Protein AF-A0A137NVV5-F1 (afdb_monomer_lite)

Structure (mmCIF, N/CA/C/O backbone):
data_AF-A0A137NVV5-F1
#
_entry.id   AF-A0A137NVV5-F1
#
loop_
_atom_site.group_PDB
_atom_site.id
_atom_site.type_symbol
_atom_site.label_atom_id
_atom_site.label_alt_id
_atom_site.label_comp_id
_atom_site.label_asym_id
_atom_site.label_entity_id
_atom_site.label_seq_id
_atom_site.pdbx_PDB_ins_code
_atom_site.Cartn_x
_atom_site.Cartn_y
_atom_site.Cartn_z
_atom_site.occupancy
_atom_site.B_iso_or_equiv
_atom_site.auth_seq_id
_atom_site.auth_comp_id
_atom_site.auth_asym_id
_atom_site.auth_atom_id
_atom_site.pdbx_PDB_model_num
ATOM 1 N N . MET A 1 1 ? -28.583 14.689 -31.510 1.00 34.97 1 MET A N 1
ATOM 2 C CA . MET A 1 1 ? -27.720 13.525 -31.802 1.00 34.97 1 MET A CA 1
ATOM 3 C C . MET A 1 1 ? -26.287 14.022 -31.678 1.00 34.97 1 MET A C 1
ATOM 5 O O . MET A 1 1 ? -25.870 14.778 -32.540 1.00 34.97 1 MET A O 1
ATOM 9 N N . ASN A 1 2 ? -25.594 13.740 -30.571 1.00 31.62 2 ASN A N 1
ATOM 10 C CA . ASN A 1 2 ? -24.196 14.150 -30.398 1.00 31.62 2 ASN A CA 1
ATOM 11 C C . ASN A 1 2 ? -23.301 12.940 -30.657 1.00 31.62 2 ASN A C 1
ATOM 13 O O . ASN A 1 2 ? -23.453 11.905 -30.013 1.00 31.62 2 ASN A O 1
ATOM 17 N N . VAL A 1 3 ? -22.428 13.079 -31.651 1.00 40.25 3 VAL A N 1
ATOM 18 C CA . VAL A 1 3 ? -21.425 12.089 -32.042 1.00 40.25 3 VAL A CA 1
ATOM 19 C C . VAL A 1 3 ? -20.254 12.180 -31.069 1.00 40.25 3 VAL A C 1
ATOM 21 O O . VAL A 1 3 ? -19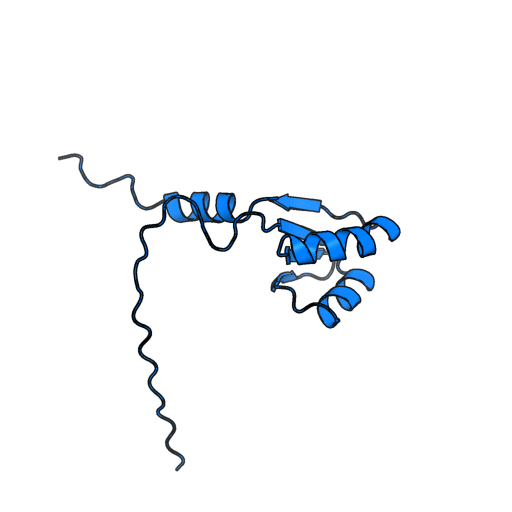.644 13.238 -30.940 1.00 40.25 3 VAL A O 1
ATOM 24 N N . TYR A 1 4 ? -19.921 11.062 -30.430 1.00 49.41 4 TYR A N 1
ATOM 25 C CA . TYR A 1 4 ? -18.644 10.861 -29.752 1.00 49.41 4 TYR A CA 1
ATOM 26 C C . TYR A 1 4 ? -17.906 9.733 -30.463 1.00 49.41 4 TYR A C 1
ATOM 28 O O . TYR A 1 4 ? -18.437 8.637 -30.616 1.00 49.41 4 TYR A O 1
ATOM 36 N N . GLY A 1 5 ? -16.687 10.019 -30.908 1.00 40.72 5 GLY A N 1
ATOM 37 C CA . GLY A 1 5 ? -15.812 9.044 -31.544 1.00 40.72 5 GLY A CA 1
ATOM 38 C C . GLY A 1 5 ? -14.371 9.527 -31.520 1.00 40.72 5 GLY A C 1
ATOM 39 O O . GLY A 1 5 ? -13.844 9.946 -32.543 1.00 40.72 5 GLY A O 1
ATOM 40 N N . LEU A 1 6 ? -13.751 9.507 -30.339 1.00 57.88 6 LEU A N 1
ATOM 41 C CA . LEU A 1 6 ? -12.298 9.594 -30.194 1.00 57.88 6 LEU A CA 1
ATOM 42 C C . LEU A 1 6 ? -11.771 8.161 -30.070 1.00 57.88 6 LEU A C 1
ATOM 44 O O . LEU A 1 6 ? -12.029 7.484 -29.079 1.00 57.88 6 LEU A O 1
ATOM 48 N N . PHE A 1 7 ? -11.080 7.699 -31.110 1.00 42.72 7 PHE A N 1
ATOM 49 C CA . PHE A 1 7 ? -10.384 6.416 -31.136 1.00 42.72 7 PHE A CA 1
ATOM 50 C C . PHE A 1 7 ? -8.940 6.647 -30.685 1.00 42.72 7 PHE A C 1
ATOM 52 O O . PHE A 1 7 ? -8.203 7.378 -31.344 1.00 42.72 7 PHE A O 1
ATOM 59 N N . PHE A 1 8 ? -8.532 6.030 -29.577 1.00 42.91 8 PHE A N 1
ATOM 60 C CA . PHE A 1 8 ? -7.133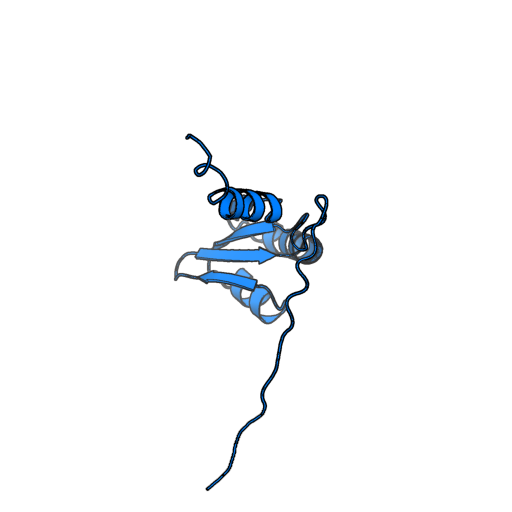 6.003 -29.155 1.00 42.91 8 PHE A CA 1
ATOM 61 C C . PHE A 1 8 ? -6.544 4.635 -29.501 1.00 42.91 8 PHE A C 1
ATOM 63 O O . PHE A 1 8 ? -6.954 3.614 -28.954 1.00 42.91 8 PHE A O 1
ATOM 70 N N . VAL A 1 9 ? -5.594 4.623 -30.437 1.00 49.22 9 VAL A N 1
ATOM 71 C CA . VAL A 1 9 ? -4.739 3.468 -30.725 1.00 49.22 9 VAL A CA 1
ATOM 72 C C . VAL A 1 9 ? -3.555 3.552 -29.770 1.00 49.22 9 VAL A C 1
ATOM 74 O O . VAL A 1 9 ? -2.722 4.446 -29.904 1.00 49.22 9 VAL A O 1
ATOM 77 N N . VAL A 1 10 ? -3.484 2.647 -28.795 1.00 50.12 10 VAL A N 1
ATOM 78 C CA . VAL A 1 10 ? -2.287 2.485 -27.962 1.00 50.12 10 VAL A CA 1
ATOM 79 C C . VAL A 1 10 ? -1.483 1.328 -28.543 1.00 50.12 10 VAL A C 1
ATOM 81 O O . VAL A 1 10 ? -1.818 0.161 -28.357 1.00 50.12 10 VAL A O 1
ATOM 84 N N . SER A 1 11 ? -0.443 1.661 -29.304 1.00 41.62 11 SER A N 1
ATOM 85 C CA . SER A 1 11 ? 0.583 0.710 -29.728 1.00 41.62 11 SER A CA 1
ATOM 86 C C . SER A 1 11 ? 1.341 0.223 -28.491 1.00 41.62 11 SER A C 1
ATOM 88 O O . SER A 1 11 ? 2.038 1.009 -27.851 1.00 41.62 11 SER A O 1
ATOM 90 N N . TYR A 1 12 ? 1.224 -1.058 -28.142 1.00 51.22 12 TYR A N 1
ATOM 91 C CA . TYR A 1 12 ? 2.064 -1.667 -27.112 1.00 51.22 12 TYR A CA 1
ATOM 92 C C . TYR A 1 12 ? 3.478 -1.853 -27.670 1.00 51.22 12 TYR A C 1
ATOM 94 O O . TYR A 1 12 ? 3.712 -2.693 -28.537 1.00 51.22 12 TYR A O 1
ATOM 102 N N . VAL A 1 13 ? 4.432 -1.062 -27.179 1.00 53.19 13 VAL A N 1
ATOM 103 C CA . VAL A 1 13 ? 5.852 -1.400 -27.305 1.00 53.19 13 VAL A CA 1
ATOM 104 C C . VAL A 1 13 ? 6.136 -2.458 -26.243 1.00 53.19 13 VAL A C 1
ATOM 106 O O . VAL A 1 13 ? 6.172 -2.151 -25.053 1.00 53.19 13 VAL A O 1
ATOM 109 N N . LEU A 1 14 ? 6.307 -3.708 -26.676 1.00 47.19 14 LEU A N 1
ATOM 110 C CA . LEU A 1 14 ? 6.836 -4.787 -25.847 1.00 47.19 14 LEU A CA 1
ATOM 111 C C . LEU A 1 14 ? 8.315 -4.482 -25.574 1.00 47.19 14 LEU A C 1
ATOM 113 O O . LEU A 1 14 ? 9.200 -4.834 -26.351 1.00 47.19 14 LEU A O 1
ATOM 117 N N . ALA A 1 15 ? 8.576 -3.742 -24.502 1.00 43.16 15 ALA A N 1
ATOM 118 C CA . ALA A 1 15 ? 9.925 -3.542 -24.011 1.00 43.16 15 ALA A CA 1
ATOM 119 C C . ALA A 1 15 ? 10.376 -4.825 -23.300 1.00 43.16 15 ALA A C 1
ATOM 121 O O . ALA A 1 15 ? 9.907 -5.138 -22.208 1.00 43.16 15 ALA A O 1
ATOM 122 N N . ALA A 1 16 ? 11.298 -5.562 -23.918 1.00 46.06 16 ALA A N 1
ATOM 123 C CA . ALA A 1 16 ? 12.115 -6.536 -23.209 1.00 46.06 16 ALA A CA 1
ATOM 124 C C . ALA A 1 16 ? 13.034 -5.768 -22.244 1.00 46.06 16 ALA A C 1
ATOM 126 O O . ALA A 1 16 ? 13.920 -5.031 -22.678 1.00 46.06 16 ALA A O 1
ATOM 127 N N . ALA A 1 17 ? 12.790 -5.899 -20.940 1.00 39.72 17 ALA A N 1
ATOM 128 C CA . ALA A 1 17 ? 13.535 -5.205 -19.898 1.00 39.72 17 ALA A CA 1
ATOM 129 C C . ALA A 1 17 ? 14.372 -6.199 -19.087 1.00 39.72 17 ALA A C 1
ATOM 131 O O . ALA A 1 17 ? 13.842 -7.080 -18.415 1.00 39.72 17 ALA A O 1
ATOM 132 N N . GLY A 1 18 ? 15.693 -6.016 -19.088 1.00 39.28 18 GLY A N 1
ATOM 133 C CA . GLY A 1 18 ? 16.499 -6.455 -17.956 1.00 39.28 18 GLY A CA 1
ATOM 134 C C . GLY A 1 18 ? 16.053 -5.683 -16.711 1.00 39.28 18 GLY A C 1
ATOM 135 O O . GLY A 1 18 ? 16.164 -4.466 -16.694 1.00 39.28 18 GLY A O 1
ATOM 136 N N . SER A 1 19 ? 15.499 -6.399 -15.727 1.00 45.69 19 SER A N 1
ATOM 137 C CA . SER A 1 19 ? 15.089 -6.004 -14.362 1.00 45.69 19 SER A CA 1
ATOM 138 C C . SER A 1 19 ? 15.259 -4.518 -13.953 1.00 45.69 19 SER A C 1
ATOM 140 O O . SER A 1 19 ? 16.051 -4.145 -13.080 1.00 45.69 19 SER A O 1
ATOM 142 N N . THR A 1 20 ? 14.449 -3.655 -14.566 1.00 49.56 20 THR A N 1
ATOM 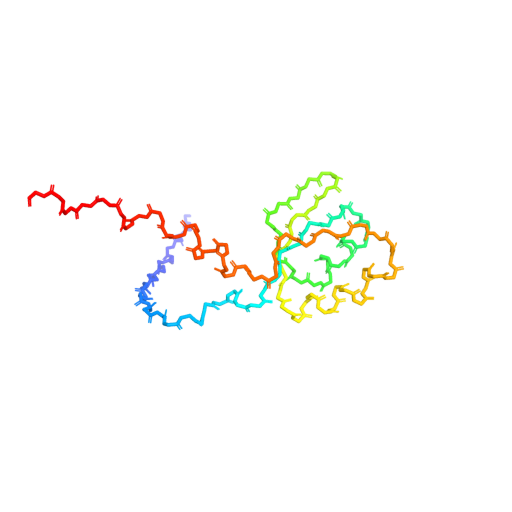143 C CA . THR A 1 20 ? 14.144 -2.278 -14.141 1.00 49.56 20 THR A CA 1
ATOM 144 C C . THR A 1 20 ? 12.647 -2.046 -14.330 1.00 49.56 20 THR A C 1
ATOM 146 O O . THR A 1 20 ? 12.230 -1.218 -15.139 1.00 49.56 20 THR A O 1
ATOM 149 N N . GLY A 1 21 ? 11.822 -2.866 -13.681 1.00 57.69 21 GLY A N 1
ATOM 150 C CA . GLY A 1 21 ? 10.378 -2.696 -13.772 1.00 57.69 21 GLY A CA 1
ATOM 151 C C . GLY A 1 21 ? 9.922 -1.435 -13.024 1.00 57.69 21 GLY A C 1
ATOM 152 O O . GLY A 1 21 ? 10.617 -0.980 -12.110 1.00 57.69 21 GLY A O 1
ATOM 153 N N . PRO A 1 22 ? 8.788 -0.835 -13.422 1.00 65.06 22 PRO A N 1
ATOM 154 C CA . PRO A 1 22 ? 8.318 0.442 -12.881 1.00 65.06 22 PRO A CA 1
ATOM 155 C C . PRO A 1 22 ? 7.936 0.380 -11.394 1.00 65.06 22 PRO A C 1
ATOM 157 O O . PRO A 1 22 ? 7.726 1.429 -10.801 1.00 65.06 22 PRO A O 1
ATOM 160 N N . TYR A 1 23 ? 7.883 -0.821 -10.808 1.00 66.75 23 TYR A N 1
ATOM 161 C CA . TYR A 1 23 ? 7.486 -1.078 -9.420 1.00 66.75 23 TYR A CA 1
ATOM 162 C C . TYR A 1 23 ? 8.657 -1.504 -8.522 1.00 66.75 23 TYR A C 1
ATOM 164 O O . TYR A 1 23 ? 8.467 -2.071 -7.443 1.00 66.75 23 TYR A O 1
ATOM 172 N N . LYS A 1 24 ? 9.892 -1.301 -8.991 1.00 67.31 24 LYS A N 1
ATOM 173 C CA . LYS A 1 24 ? 11.101 -1.600 -8.222 1.00 67.31 24 LYS A CA 1
ATOM 174 C C . LYS A 1 24 ? 11.182 -0.652 -7.023 1.00 67.31 24 LYS A C 1
ATOM 176 O O . LYS A 1 24 ? 11.089 0.556 -7.197 1.00 67.31 24 LYS A O 1
ATOM 181 N N . ASP A 1 25 ? 11.366 -1.217 -5.830 1.00 77.69 25 ASP A N 1
ATOM 182 C CA . ASP A 1 25 ? 11.382 -0.510 -4.534 1.00 77.69 25 ASP A CA 1
ATOM 183 C C . ASP A 1 25 ? 10.020 0.032 -4.056 1.00 77.69 25 ASP A C 1
ATOM 185 O O . ASP A 1 25 ? 9.946 0.684 -3.005 1.00 77.69 25 ASP A O 1
ATOM 189 N N . ASP A 1 26 ? 8.942 -0.260 -4.786 1.00 84.56 26 ASP A N 1
ATOM 190 C CA . ASP A 1 26 ? 7.590 0.027 -4.329 1.00 84.56 26 ASP A CA 1
ATOM 191 C C . ASP A 1 26 ? 7.164 -0.960 -3.246 1.00 84.56 26 ASP A C 1
ATOM 193 O O . ASP A 1 26 ? 7.524 -2.142 -3.251 1.00 84.56 26 ASP A O 1
ATOM 197 N N . VAL A 1 27 ? 6.360 -0.455 -2.318 1.00 85.19 27 VAL A N 1
ATOM 198 C CA . VAL A 1 27 ? 5.962 -1.154 -1.104 1.00 85.19 27 VAL A CA 1
ATOM 199 C C . VAL A 1 27 ? 4.459 -1.388 -1.131 1.00 85.19 27 VAL A C 1
ATOM 201 O O . VAL A 1 27 ? 3.676 -0.480 -1.414 1.00 85.19 27 VAL A O 1
ATOM 204 N N . LEU A 1 28 ? 4.060 -2.610 -0.797 1.00 88.19 28 LEU A N 1
ATOM 205 C CA . LEU A 1 28 ? 2.671 -2.976 -0.569 1.00 88.19 28 LEU A CA 1
ATOM 206 C C . LEU A 1 28 ? 2.432 -3.098 0.932 1.00 88.19 28 LEU A C 1
ATOM 208 O O . LEU A 1 28 ? 3.124 -3.857 1.621 1.00 88.19 28 LEU A O 1
ATOM 212 N N . LEU A 1 29 ? 1.451 -2.358 1.432 1.00 88.50 29 LEU A N 1
ATOM 213 C CA . LEU A 1 29 ? 1.104 -2.316 2.846 1.00 88.50 29 LEU A CA 1
ATOM 214 C C . LEU A 1 29 ? -0.349 -2.700 3.056 1.00 88.50 29 LEU A C 1
ATOM 216 O O . LEU A 1 29 ? -1.219 -2.288 2.300 1.00 88.50 29 LEU A O 1
ATOM 220 N N . GLU A 1 30 ? -0.600 -3.408 4.143 1.00 90.00 30 GLU A N 1
ATOM 221 C CA . GLU A 1 30 ? -1.915 -3.573 4.739 1.00 90.00 30 GLU A CA 1
ATOM 222 C C . GLU A 1 30 ? -1.997 -2.621 5.938 1.00 90.00 30 GLU A C 1
ATOM 224 O O . GLU A 1 30 ? -1.209 -2.708 6.887 1.00 90.00 30 GLU A O 1
ATOM 229 N N . VAL A 1 31 ? -2.909 -1.655 5.858 1.00 89.19 31 VAL A N 1
ATOM 230 C CA . VAL A 1 31 ? -3.102 -0.609 6.864 1.00 89.19 31 VAL A CA 1
ATOM 231 C C . VAL A 1 31 ? -4.511 -0.704 7.442 1.00 89.19 31 VAL A C 1
ATOM 233 O O . VAL A 1 31 ? -5.453 -0.966 6.699 1.00 89.19 31 VAL A O 1
ATOM 236 N N . PRO A 1 32 ? -4.714 -0.459 8.746 1.00 88.56 32 PRO A N 1
ATOM 237 C CA . PRO A 1 32 ? -6.055 -0.412 9.311 1.00 88.56 32 PRO A CA 1
ATOM 238 C C . PRO A 1 32 ? -6.832 0.766 8.711 1.00 88.56 32 PRO A C 1
ATOM 240 O O . PRO A 1 32 ? -6.286 1.869 8.585 1.00 88.56 32 PRO A O 1
ATOM 243 N N . ASN A 1 33 ? -8.115 0.565 8.391 1.00 87.19 33 ASN A N 1
ATOM 244 C CA . ASN A 1 33 ? -8.990 1.585 7.805 1.00 87.19 33 ASN A CA 1
ATOM 245 C C . ASN A 1 33 ? -9.435 2.630 8.851 1.00 87.19 33 ASN A C 1
ATOM 247 O O . ASN A 1 33 ? -10.612 2.820 9.168 1.00 87.19 33 ASN A O 1
ATOM 251 N N . ASN A 1 34 ? -8.453 3.324 9.421 1.00 85.56 34 ASN A N 1
ATOM 252 C CA . ASN A 1 34 ? -8.623 4.325 10.459 1.00 85.56 34 ASN A CA 1
ATOM 253 C C . ASN A 1 34 ? -8.602 5.755 9.883 1.00 85.56 34 ASN A C 1
ATOM 255 O O . ASN A 1 34 ? -8.365 5.995 8.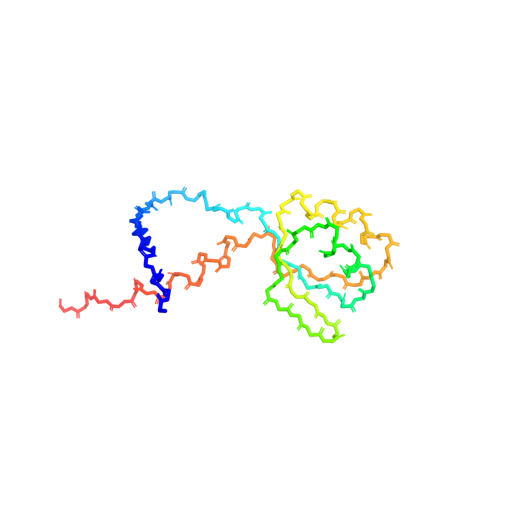696 1.00 85.56 34 ASN A O 1
ATOM 259 N N . GLN A 1 35 ? -8.847 6.749 10.739 1.00 83.81 35 GLN A N 1
ATOM 260 C CA . GLN A 1 35 ? -8.870 8.155 10.320 1.00 83.81 35 GLN A CA 1
ATOM 261 C C . GLN A 1 35 ? -7.513 8.640 9.773 1.00 83.81 35 GLN A C 1
ATOM 263 O O . GLN A 1 35 ? -7.475 9.555 8.953 1.00 83.81 35 GLN A O 1
ATOM 268 N N . ILE A 1 36 ? -6.402 8.042 10.208 1.00 82.38 36 ILE A N 1
ATOM 269 C CA . ILE A 1 36 ? -5.045 8.425 9.797 1.00 82.38 36 ILE A CA 1
ATOM 270 C C . ILE A 1 36 ? -4.807 7.993 8.354 1.00 82.38 36 ILE A C 1
ATOM 272 O O . ILE A 1 36 ? -4.376 8.813 7.545 1.00 82.38 36 ILE A O 1
ATOM 276 N N . TYR A 1 37 ? -5.189 6.760 8.017 1.00 85.00 37 TYR A N 1
ATOM 277 C CA . TYR A 1 37 ? -5.186 6.258 6.648 1.00 85.00 37 TYR A CA 1
ATOM 278 C C . TYR A 1 37 ? -6.061 7.132 5.743 1.00 85.00 37 TYR A C 1
ATOM 280 O O . TYR A 1 37 ? -5.579 7.639 4.734 1.00 85.00 37 TYR A O 1
ATOM 288 N N . LYS A 1 38 ? -7.308 7.418 6.144 1.00 85.62 38 LYS A N 1
ATOM 289 C CA . LYS A 1 38 ? -8.222 8.277 5.364 1.00 85.62 38 LYS A CA 1
ATOM 290 C C . LYS A 1 38 ? -7.655 9.680 5.137 1.00 85.62 38 LYS A C 1
ATOM 292 O O . LYS A 1 38 ? -7.783 10.240 4.050 1.00 85.62 38 LYS A O 1
ATOM 297 N N . ASN A 1 39 ? -7.001 10.251 6.147 1.00 85.88 39 ASN A N 1
ATOM 298 C CA . ASN A 1 39 ? -6.341 11.550 6.029 1.00 85.88 39 ASN A CA 1
ATOM 299 C C . ASN A 1 39 ? -5.127 11.501 5.093 1.00 85.88 39 ASN A C 1
ATOM 301 O O . ASN A 1 39 ? -4.896 12.468 4.370 1.00 85.88 39 ASN A O 1
ATOM 305 N N . PHE A 1 40 ? -4.357 10.412 5.116 1.00 83.75 40 PHE A N 1
ATOM 306 C CA . PHE A 1 40 ? -3.223 10.206 4.219 1.00 83.75 40 PHE A CA 1
ATOM 307 C C . PHE A 1 40 ? -3.697 10.021 2.774 1.00 83.75 40 PHE A C 1
ATOM 309 O O . PHE A 1 40 ? -3.265 10.775 1.913 1.00 83.75 40 PHE A O 1
ATOM 316 N N . LYS A 1 41 ? -4.683 9.146 2.537 1.00 84.50 41 LYS A N 1
ATOM 317 C CA . LYS A 1 41 ? -5.331 8.912 1.233 1.00 84.50 41 LYS A CA 1
ATOM 318 C C . LYS A 1 41 ? -5.891 10.183 0.591 1.00 84.50 41 LYS A C 1
ATOM 320 O O . LYS A 1 41 ? -5.843 10.346 -0.619 1.00 84.50 41 LYS A O 1
ATOM 325 N N . ASN A 1 42 ? -6.445 11.092 1.392 1.00 83.56 42 ASN A N 1
ATOM 326 C CA . ASN A 1 42 ? -6.979 12.355 0.876 1.00 83.56 42 ASN A CA 1
ATOM 327 C C . ASN A 1 42 ? -5.890 13.387 0.540 1.00 83.56 42 ASN A C 1
ATOM 329 O O . ASN A 1 42 ? -6.153 14.317 -0.219 1.00 83.56 42 ASN A O 1
ATOM 333 N N . LYS A 1 43 ? -4.704 13.280 1.151 1.00 82.38 43 LYS A N 1
ATOM 334 C CA . LYS A 1 43 ? -3.585 14.213 0.942 1.00 82.38 43 LYS A CA 1
ATOM 335 C C . LYS A 1 43 ? -2.648 13.744 -0.159 1.00 82.38 43 LYS A C 1
ATOM 337 O O . LYS A 1 43 ? -2.229 14.541 -0.989 1.00 82.38 43 LYS A O 1
ATOM 342 N N . GLU A 1 44 ? -2.338 12.460 -0.136 1.00 76.00 44 GLU A N 1
ATOM 343 C CA . GLU A 1 44 ? -1.449 11.788 -1.062 1.00 76.00 44 GLU A CA 1
ATOM 344 C C . GLU A 1 44 ? -2.317 10.993 -2.033 1.00 76.00 44 GLU A C 1
ATOM 346 O O . GLU A 1 44 ? -3.147 10.192 -1.608 1.00 76.00 44 GLU A O 1
ATOM 351 N N . ALA A 1 45 ? -2.137 11.201 -3.337 1.00 75.81 45 ALA A N 1
ATOM 352 C CA . ALA A 1 45 ? -2.783 10.385 -4.361 1.00 75.81 45 ALA A CA 1
ATOM 353 C C . ALA A 1 45 ? -2.153 8.979 -4.373 1.00 75.81 45 ALA A C 1
ATOM 355 O O . ALA A 1 45 ? -1.294 8.677 -5.201 1.00 75.81 45 ALA A O 1
ATOM 356 N N . ILE A 1 46 ? -2.516 8.163 -3.385 1.00 83.75 46 ILE A N 1
ATOM 357 C CA . ILE A 1 46 ? -2.055 6.782 -3.232 1.00 83.75 46 ILE A CA 1
ATOM 358 C C . ILE A 1 46 ? -2.910 5.834 -4.059 1.00 83.75 46 ILE A C 1
ATOM 360 O O . ILE A 1 46 ? -4.101 6.081 -4.267 1.00 83.75 46 ILE A O 1
ATOM 364 N N . ASP A 1 47 ? -2.301 4.733 -4.480 1.00 84.00 47 ASP A N 1
ATOM 365 C CA . ASP A 1 47 ? -3.010 3.666 -5.162 1.00 84.00 47 ASP A CA 1
ATOM 366 C C . ASP A 1 47 ? -3.547 2.663 -4.131 1.00 84.00 47 ASP A C 1
ATOM 368 O O . ASP A 1 47 ? -2.811 2.155 -3.280 1.00 84.00 47 ASP A O 1
ATOM 372 N N . VAL A 1 48 ? -4.857 2.426 -4.161 1.00 88.62 48 VAL A N 1
ATOM 373 C CA . VAL A 1 48 ? -5.554 1.550 -3.211 1.00 88.62 48 VAL A CA 1
ATOM 374 C C . VAL A 1 48 ? -6.029 0.331 -3.976 1.00 88.62 48 VAL A C 1
ATOM 376 O O . VAL A 1 48 ? -6.874 0.446 -4.861 1.00 88.62 48 VAL A O 1
ATOM 379 N N . TRP A 1 49 ? -5.474 -0.827 -3.637 1.00 86.75 49 TRP A N 1
ATOM 380 C CA . TRP A 1 49 ? -5.741 -2.077 -4.343 1.00 86.75 49 TRP A CA 1
ATOM 381 C C . TRP A 1 49 ? -6.948 -2.802 -3.759 1.00 86.75 49 TRP A C 1
ATOM 383 O O . TRP A 1 49 ? -7.782 -3.310 -4.503 1.00 86.75 49 TRP A O 1
ATOM 393 N N . GLU A 1 50 ? -7.064 -2.807 -2.432 1.00 87.75 50 GLU A N 1
ATOM 394 C CA . GLU A 1 50 ? -8.198 -3.388 -1.716 1.00 87.75 50 GLU A CA 1
ATOM 395 C C . GLU A 1 50 ? -8.548 -2.506 -0.514 1.00 87.75 50 GLU A C 1
ATOM 397 O O . GLU A 1 50 ? -7.665 -1.942 0.128 1.00 87.75 50 GLU A O 1
ATOM 402 N N . GLU A 1 51 ? -9.833 -2.335 -0.218 1.00 89.88 51 GLU A N 1
ATOM 403 C CA . GLU A 1 51 ? -10.294 -1.569 0.941 1.00 89.88 51 GLU A CA 1
ATOM 404 C C . GLU A 1 51 ? -11.578 -2.192 1.482 1.00 89.88 51 GLU A C 1
ATOM 406 O O . GLU A 1 51 ? -12.583 -2.298 0.777 1.00 89.88 51 GLU A O 1
ATOM 411 N N . ASP A 1 52 ? -11.536 -2.574 2.752 1.00 89.00 52 ASP A N 1
ATOM 412 C CA . ASP A 1 52 ? -12.656 -3.086 3.524 1.00 89.00 52 ASP A CA 1
ATOM 413 C C . ASP A 1 52 ? -12.890 -2.204 4.772 1.00 89.00 52 ASP A C 1
ATOM 415 O O . ASP A 1 52 ? -12.288 -1.140 4.931 1.00 89.00 52 ASP A O 1
ATOM 419 N N . ASN A 1 53 ? -13.830 -2.571 5.649 1.00 88.50 53 ASN A N 1
ATOM 420 C CA . ASN A 1 53 ? -14.161 -1.748 6.823 1.00 88.50 53 ASN A CA 1
ATOM 421 C C . ASN A 1 53 ? -13.088 -1.779 7.928 1.00 88.50 53 ASN A C 1
ATOM 423 O O . ASN A 1 53 ? -13.063 -0.878 8.768 1.00 88.50 53 ASN A O 1
ATOM 427 N N . GLU A 1 54 ? -12.239 -2.800 7.947 1.00 87.81 54 GLU A N 1
ATOM 428 C CA . GLU A 1 54 ? -11.204 -3.060 8.946 1.00 87.81 54 GLU A CA 1
ATOM 429 C C . GLU A 1 54 ? -9.817 -2.651 8.432 1.00 87.81 54 GLU A C 1
ATOM 431 O O . GLU A 1 54 ? -9.061 -2.003 9.162 1.00 87.81 54 GLU A O 1
ATOM 436 N N . SER A 1 55 ? -9.508 -2.944 7.168 1.00 90.19 55 SER A N 1
ATOM 437 C CA . SER A 1 55 ? -8.197 -2.734 6.550 1.00 90.19 55 SER A CA 1
ATOM 438 C C . SER A 1 55 ? -8.256 -2.217 5.111 1.00 90.19 55 SER A C 1
ATOM 440 O O . SER A 1 55 ? -9.296 -2.188 4.459 1.00 90.19 55 SER A O 1
ATOM 442 N N . ALA A 1 56 ? -7.113 -1.750 4.620 1.00 89.62 56 ALA A N 1
ATOM 443 C CA . ALA A 1 56 ? -6.887 -1.420 3.225 1.00 89.62 56 ALA A CA 1
ATOM 444 C C . ALA A 1 56 ? -5.500 -1.902 2.796 1.00 89.62 56 ALA A C 1
ATOM 446 O O . ALA A 1 56 ? -4.514 -1.702 3.508 1.00 89.62 56 ALA A O 1
ATOM 447 N N . ILE A 1 57 ? -5.428 -2.509 1.616 1.00 89.94 57 ILE A N 1
ATOM 448 C CA . ILE A 1 57 ? -4.184 -2.840 0.934 1.00 89.94 57 ILE A CA 1
ATOM 449 C C . ILE A 1 57 ? -3.853 -1.692 -0.012 1.00 89.94 57 ILE A C 1
ATOM 451 O O . ILE A 1 57 ? -4.607 -1.386 -0.940 1.00 89.94 57 ILE A O 1
ATOM 455 N N . ILE A 1 58 ? -2.708 -1.064 0.224 1.00 89.50 58 ILE A N 1
ATOM 456 C CA . ILE A 1 58 ? -2.253 0.105 -0.519 1.00 89.50 58 ILE A CA 1
ATOM 457 C C . ILE A 1 58 ? -0.886 -0.130 -1.134 1.00 89.50 58 ILE A C 1
ATOM 459 O O . ILE A 1 58 ? -0.001 -0.744 -0.530 1.00 89.50 58 ILE A O 1
ATOM 463 N N . HIS A 1 59 ? -0.717 0.415 -2.329 1.00 89.19 59 HIS A N 1
ATOM 464 C CA . HIS A 1 59 ? 0.550 0.487 -3.029 1.00 89.19 59 HIS A CA 1
ATOM 465 C C . HIS A 1 59 ? 1.137 1.883 -2.854 1.00 89.19 59 HIS A C 1
ATOM 467 O O . HIS A 1 59 ? 0.490 2.900 -3.116 1.00 89.19 59 HIS A O 1
ATOM 473 N N . LEU A 1 60 ? 2.369 1.922 -2.356 1.00 86.88 60 LEU A N 1
ATOM 474 C CA . LEU A 1 60 ? 3.117 3.147 -2.140 1.00 86.88 60 LEU A CA 1
ATOM 475 C C . LEU A 1 60 ? 4.451 3.066 -2.863 1.00 86.88 60 LEU A C 1
ATOM 477 O O . LEU A 1 60 ? 5.209 2.108 -2.707 1.00 86.88 60 LEU A O 1
ATOM 481 N N . THR A 1 61 ? 4.796 4.143 -3.558 1.00 87.19 61 THR A N 1
ATOM 482 C CA . THR A 1 61 ? 6.178 4.345 -3.994 1.00 87.19 61 THR A CA 1
ATOM 483 C C . THR A 1 61 ? 7.107 4.478 -2.792 1.00 87.19 61 THR A C 1
ATOM 485 O O . THR A 1 61 ? 6.688 4.883 -1.703 1.00 87.19 61 THR A O 1
ATOM 488 N N . ARG A 1 62 ? 8.409 4.236 -2.978 1.00 83.38 62 ARG A N 1
ATOM 489 C CA . ARG A 1 62 ? 9.396 4.401 -1.894 1.00 83.38 62 ARG A CA 1
ATOM 490 C C . ARG A 1 62 ? 9.356 5.790 -1.238 1.00 83.38 62 ARG A C 1
ATOM 492 O O . ARG A 1 62 ? 9.534 5.912 -0.026 1.00 83.38 62 ARG A O 1
ATOM 499 N N . ALA A 1 63 ? 9.105 6.841 -2.022 1.00 82.56 63 ALA A N 1
ATOM 500 C CA . ALA A 1 63 ? 8.975 8.209 -1.521 1.00 82.56 63 ALA A CA 1
ATOM 501 C C . ALA A 1 63 ? 7.721 8.387 -0.648 1.00 82.56 63 ALA A C 1
ATOM 503 O O . ALA A 1 63 ? 7.811 8.945 0.448 1.00 82.56 63 ALA A O 1
ATOM 504 N N . GLN A 1 64 ? 6.578 7.862 -1.100 1.00 85.94 64 GLN A N 1
ATOM 505 C CA . GLN A 1 64 ? 5.329 7.881 -0.337 1.00 85.94 64 GLN A CA 1
ATOM 506 C C . GLN A 1 64 ? 5.428 7.026 0.926 1.00 85.94 64 GLN A C 1
ATOM 508 O O . GLN A 1 64 ? 4.960 7.456 1.974 1.00 85.94 64 GLN A O 1
ATOM 513 N N . TYR A 1 65 ? 6.091 5.868 0.862 1.00 85.06 65 TYR A N 1
ATOM 514 C CA . TYR A 1 65 ? 6.348 5.020 2.023 1.00 85.06 65 TYR A CA 1
ATOM 515 C C . TYR A 1 65 ? 7.135 5.766 3.105 1.00 85.06 65 TYR A C 1
ATOM 517 O O . TYR A 1 65 ? 6.754 5.733 4.267 1.00 85.06 65 TYR A O 1
ATOM 525 N N . ASN A 1 66 ? 8.181 6.510 2.740 1.00 84.19 66 ASN A N 1
ATOM 526 C CA . ASN A 1 66 ? 8.939 7.302 3.713 1.00 84.19 66 ASN A CA 1
ATOM 527 C C . ASN A 1 66 ? 8.083 8.411 4.358 1.00 84.19 66 ASN A C 1
ATOM 529 O O . ASN A 1 66 ? 8.201 8.666 5.555 1.00 84.19 66 ASN A O 1
ATOM 533 N N . ALA A 1 67 ? 7.207 9.068 3.590 1.00 81.75 67 ALA A N 1
ATOM 534 C CA . ALA A 1 67 ? 6.275 10.064 4.130 1.00 81.75 67 ALA A CA 1
ATOM 535 C C . ALA A 1 67 ? 5.187 9.425 5.017 1.00 81.75 67 ALA A C 1
ATOM 537 O O . ALA A 1 67 ? 4.788 9.993 6.044 1.00 81.75 67 ALA A O 1
ATOM 538 N N . PHE A 1 68 ? 4.738 8.228 4.633 1.00 81.38 68 PHE A N 1
ATOM 539 C CA . PHE A 1 68 ? 3.787 7.409 5.368 1.00 81.38 68 PHE A CA 1
ATOM 540 C C . PHE A 1 68 ? 4.377 6.952 6.700 1.00 81.38 68 PHE A C 1
ATOM 542 O O . PHE A 1 68 ? 3.787 7.233 7.735 1.00 81.38 68 PHE A O 1
ATOM 549 N N . ASP A 1 69 ? 5.565 6.346 6.700 1.00 77.81 69 ASP A N 1
ATOM 550 C CA . ASP A 1 69 ? 6.253 5.822 7.884 1.00 77.81 69 ASP A CA 1
ATOM 551 C C . ASP A 1 69 ? 6.464 6.911 8.946 1.00 77.81 69 ASP A C 1
ATOM 553 O O . ASP A 1 69 ? 6.133 6.722 10.116 1.00 77.81 69 ASP A O 1
ATOM 557 N N . VAL A 1 70 ? 6.869 8.121 8.543 1.00 72.81 70 VAL A N 1
ATOM 558 C CA . VAL A 1 70 ? 7.000 9.271 9.459 1.00 72.81 70 VAL A CA 1
ATOM 559 C C . VAL A 1 70 ? 5.658 9.672 10.093 1.00 72.81 70 VAL A C 1
ATOM 561 O O . VAL A 1 70 ? 5.618 10.093 11.254 1.00 72.81 70 VAL A O 1
ATOM 564 N N . SER A 1 71 ? 4.557 9.542 9.350 1.00 69.44 71 SER A N 1
ATOM 565 C CA . SER A 1 71 ? 3.209 9.915 9.798 1.00 69.44 71 SER A CA 1
ATOM 566 C C . SER A 1 71 ? 2.530 8.812 10.624 1.00 69.44 71 SER A C 1
ATOM 568 O O . SER A 1 71 ? 1.819 9.113 11.584 1.00 69.44 71 SER A O 1
ATOM 570 N N . PHE A 1 72 ? 2.762 7.544 10.279 1.00 71.88 72 PHE A N 1
ATOM 571 C CA . PHE A 1 72 ? 2.099 6.375 10.859 1.00 71.88 72 PHE A CA 1
ATOM 572 C C . PHE A 1 72 ? 2.854 5.766 12.044 1.00 71.88 72 PHE A C 1
ATOM 574 O O . PHE A 1 72 ? 2.199 5.348 12.999 1.00 71.88 72 PHE A O 1
ATOM 581 N N . SER A 1 73 ? 4.192 5.802 12.071 1.00 67.00 73 SER A N 1
ATOM 582 C CA . SER A 1 73 ? 5.003 5.326 13.214 1.00 67.00 73 SER A CA 1
ATOM 583 C C . SER A 1 73 ? 4.648 6.024 14.533 1.00 67.00 73 SER A C 1
ATOM 585 O O . SER A 1 73 ? 4.734 5.439 15.609 1.00 67.00 73 SER A O 1
ATOM 587 N N . ARG A 1 74 ? 4.168 7.271 14.460 1.00 63.06 74 ARG A N 1
ATOM 588 C CA . ARG A 1 74 ? 3.721 8.060 15.620 1.00 63.06 74 ARG A CA 1
ATOM 589 C C . ARG A 1 74 ? 2.325 7.701 16.119 1.00 63.06 74 ARG A C 1
ATOM 591 O O . ARG A 1 74 ? 1.938 8.148 17.194 1.00 63.06 74 ARG A O 1
ATOM 598 N N . SER A 1 75 ? 1.562 6.941 15.338 1.00 64.69 75 SER A N 1
ATOM 599 C CA . SER A 1 75 ? 0.174 6.606 15.653 1.00 64.69 75 SER A CA 1
ATOM 600 C C . SER A 1 75 ? 0.005 5.327 16.467 1.00 64.69 75 SER A C 1
ATOM 602 O O . SER A 1 75 ? -1.071 5.112 17.016 1.00 64.69 75 SER A O 1
ATOM 604 N N . GLY A 1 76 ? 1.035 4.474 16.521 1.00 64.31 76 GLY A N 1
ATOM 605 C CA . GLY A 1 76 ? 0.929 3.141 17.119 1.00 64.31 76 GLY A CA 1
ATOM 606 C C . GLY A 1 76 ? -0.026 2.199 16.375 1.00 64.31 76 GLY A C 1
ATOM 607 O O . GLY A 1 76 ? -0.450 1.204 16.952 1.00 64.31 76 GLY A O 1
ATOM 608 N N . SER A 1 77 ? -0.399 2.516 15.130 1.00 72.12 77 SER A N 1
ATOM 609 C CA . 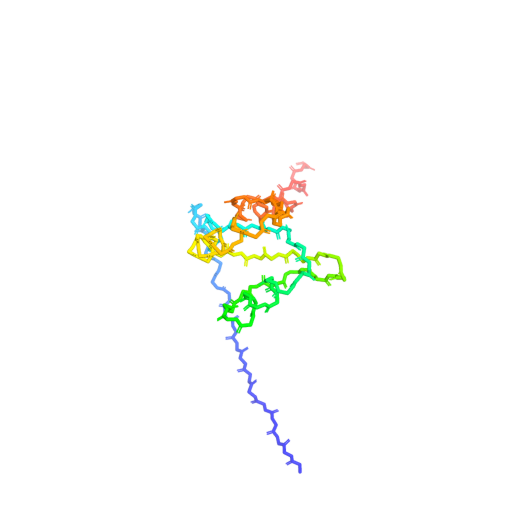SER A 1 77 ? -1.229 1.636 14.300 1.00 72.12 77 SER A CA 1
ATOM 610 C C . SER A 1 77 ? -0.406 0.438 13.825 1.00 72.12 77 SER A C 1
ATOM 612 O O . SER A 1 77 ? 0.693 0.631 13.306 1.00 72.12 77 SER A O 1
ATOM 614 N N . ASP A 1 78 ? -0.954 -0.772 13.956 1.00 77.56 78 ASP A N 1
ATOM 615 C CA . ASP A 1 78 ? -0.358 -1.993 13.404 1.00 77.56 78 ASP A CA 1
ATOM 616 C C . ASP A 1 78 ? -0.439 -1.949 11.875 1.00 77.56 78 ASP A C 1
ATOM 618 O O . ASP A 1 78 ? -1.489 -2.195 11.284 1.00 77.56 78 ASP A O 1
ATOM 622 N N . VAL A 1 79 ? 0.663 -1.566 11.233 1.00 83.38 79 VAL A N 1
ATOM 623 C CA . VAL A 1 79 ? 0.817 -1.612 9.777 1.00 83.38 79 VAL A CA 1
ATOM 624 C C . VAL A 1 79 ? 1.598 -2.862 9.427 1.00 83.38 79 VAL A C 1
ATOM 626 O O . VAL A 1 79 ? 2.682 -3.100 9.962 1.00 83.38 79 VAL A O 1
ATOM 629 N N . LYS A 1 80 ? 1.077 -3.641 8.483 1.00 84.75 80 LYS A N 1
ATOM 630 C CA . LYS A 1 80 ? 1.715 -4.868 8.028 1.00 84.75 80 LYS A CA 1
ATOM 631 C C . LYS A 1 80 ? 2.277 -4.671 6.628 1.00 84.75 80 LYS A C 1
ATOM 633 O O . LYS A 1 80 ? 1.558 -4.364 5.683 1.00 84.75 80 LYS A O 1
ATOM 638 N N . VAL A 1 81 ? 3.587 -4.854 6.491 1.00 86.19 81 VAL A N 1
ATOM 639 C CA . VAL A 1 81 ? 4.257 -4.813 5.189 1.00 86.19 81 VAL A CA 1
ATOM 640 C C . VAL A 1 81 ? 4.016 -6.142 4.480 1.00 86.19 81 VAL A C 1
ATOM 642 O O . VAL A 1 81 ? 4.481 -7.181 4.947 1.00 86.19 81 VAL A O 1
ATOM 645 N N . LEU A 1 82 ? 3.281 -6.114 3.368 1.00 83.62 82 LEU A N 1
ATOM 646 C CA . LEU A 1 82 ? 3.016 -7.299 2.549 1.00 83.62 82 LEU A CA 1
ATOM 647 C C . LEU A 1 82 ? 4.173 -7.581 1.586 1.00 83.62 82 LEU A C 1
ATOM 649 O O . LEU A 1 82 ? 4.536 -8.736 1.383 1.00 83.62 82 LEU A O 1
ATOM 653 N N . SER A 1 83 ? 4.772 -6.533 1.015 1.00 82.62 83 SER A N 1
ATOM 654 C CA . SER A 1 83 ? 5.986 -6.639 0.203 1.00 82.62 83 SER A CA 1
ATOM 655 C C . SER A 1 83 ? 6.762 -5.327 0.194 1.00 82.62 83 SER A C 1
ATOM 657 O O . SER A 1 83 ? 6.168 -4.256 0.162 1.00 82.62 83 SER A O 1
ATOM 659 N N . ASN A 1 84 ? 8.093 -5.417 0.195 1.00 79.50 84 ASN A N 1
ATOM 660 C CA . ASN A 1 84 ? 8.998 -4.273 0.017 1.00 79.50 84 ASN A CA 1
ATOM 661 C C . ASN A 1 84 ? 9.445 -4.090 -1.440 1.00 79.50 84 ASN A C 1
ATOM 663 O O . ASN A 1 84 ? 10.265 -3.218 -1.725 1.00 79.50 84 ASN A O 1
ATOM 667 N N . ASN A 1 85 ? 8.971 -4.962 -2.328 1.00 76.06 85 ASN A N 1
ATOM 668 C CA . ASN A 1 85 ? 9.319 -4.959 -3.732 1.00 76.06 85 ASN A CA 1
ATOM 669 C C . ASN A 1 85 ? 8.148 -5.542 -4.523 1.00 76.06 85 ASN A C 1
ATOM 671 O O . ASN A 1 85 ? 8.043 -6.750 -4.751 1.00 76.06 85 ASN A O 1
ATOM 675 N N . VAL A 1 86 ? 7.218 -4.674 -4.911 1.00 72.25 86 VAL A N 1
ATOM 676 C CA . VAL A 1 86 ? 6.045 -5.077 -5.700 1.00 72.25 86 VAL A CA 1
ATOM 677 C C . VAL A 1 86 ? 6.451 -5.705 -7.037 1.00 72.25 86 VAL A C 1
ATOM 679 O O . VAL A 1 86 ? 5.744 -6.584 -7.536 1.00 72.25 86 VAL A O 1
ATOM 682 N N . GLN A 1 87 ? 7.634 -5.366 -7.560 1.00 70.38 87 GLN A N 1
ATOM 683 C CA . GLN A 1 87 ? 8.192 -6.025 -8.737 1.00 70.38 87 GLN A CA 1
ATOM 684 C C . GLN A 1 87 ? 8.364 -7.543 -8.551 1.00 70.38 87 GLN A C 1
ATOM 686 O O . GLN A 1 87 ? 8.088 -8.279 -9.489 1.00 70.38 87 GLN A O 1
ATOM 691 N N . GLU A 1 88 ? 8.723 -8.041 -7.360 1.00 68.75 88 GLU A N 1
ATOM 692 C CA . GLU A 1 88 ? 8.860 -9.493 -7.116 1.00 68.75 88 GLU A CA 1
ATOM 693 C C . GLU A 1 88 ? 7.515 -10.228 -7.195 1.00 68.75 88 GLU A C 1
ATOM 695 O O . GLU A 1 88 ? 7.445 -11.370 -7.660 1.00 68.75 88 GLU A O 1
ATOM 700 N N . ILE A 1 89 ? 6.431 -9.568 -6.773 1.00 68.88 89 ILE A N 1
ATOM 701 C CA . ILE A 1 89 ? 5.074 -10.114 -6.893 1.00 68.88 89 ILE A CA 1
ATOM 702 C C . ILE A 1 89 ? 4.669 -10.143 -8.365 1.00 68.88 89 ILE A C 1
ATOM 704 O O . ILE A 1 89 ? 4.195 -11.173 -8.843 1.00 68.88 89 ILE A O 1
ATOM 708 N N . ALA A 1 90 ? 4.880 -9.040 -9.086 1.00 67.38 90 ALA A N 1
ATOM 709 C CA . ALA A 1 90 ? 4.585 -8.961 -10.511 1.00 67.38 90 ALA A CA 1
ATOM 710 C C . ALA A 1 90 ? 5.352 -10.045 -11.283 1.00 67.38 90 ALA A C 1
ATOM 712 O O . ALA A 1 90 ? 4.739 -10.855 -11.977 1.00 67.38 90 ALA A O 1
ATOM 713 N N . ASP A 1 91 ? 6.666 -10.139 -11.077 1.00 67.00 91 ASP A N 1
ATOM 714 C CA . ASP A 1 91 ? 7.519 -11.134 -11.725 1.00 67.00 91 ASP A CA 1
ATOM 715 C C . ASP A 1 91 ? 7.050 -12.569 -11.421 1.00 67.00 91 ASP A C 1
ATOM 717 O O . ASP A 1 91 ? 7.091 -13.420 -12.304 1.00 67.00 91 ASP A O 1
ATOM 721 N N . SER A 1 92 ? 6.531 -12.844 -10.218 1.00 60.31 92 SER A N 1
ATOM 722 C CA . SER A 1 92 ? 5.981 -14.161 -9.854 1.00 60.31 92 SER A CA 1
ATOM 723 C C . SER A 1 92 ? 4.629 -14.468 -10.512 1.00 60.31 92 SER A C 1
ATOM 725 O O . SER A 1 92 ? 4.359 -15.616 -10.868 1.00 60.31 92 SER A O 1
ATOM 727 N N . VAL A 1 93 ? 3.758 -13.464 -10.666 1.00 65.62 93 VAL A N 1
ATOM 728 C CA . VAL A 1 93 ? 2.434 -13.623 -11.296 1.00 65.62 93 VAL A CA 1
ATOM 729 C C . VAL A 1 93 ? 2.567 -13.811 -12.808 1.00 65.62 93 VAL A C 1
ATOM 731 O O . VAL A 1 93 ? 1.877 -14.656 -13.377 1.00 65.62 93 VAL A O 1
ATOM 734 N N . PHE A 1 94 ? 3.484 -13.087 -13.453 1.00 57.72 94 PHE A N 1
ATOM 735 C CA . PHE A 1 94 ? 3.709 -13.172 -14.899 1.00 57.72 94 PHE A CA 1
ATOM 736 C C . PHE A 1 94 ? 4.574 -14.373 -15.332 1.00 57.72 94 PHE A C 1
ATOM 738 O O . PHE A 1 94 ? 4.660 -14.655 -16.521 1.00 57.72 94 PHE A O 1
ATOM 745 N N . GLN A 1 95 ? 5.164 -15.132 -14.400 1.00 54.28 95 GLN A N 1
ATOM 746 C CA . GLN A 1 95 ? 5.974 -16.328 -14.699 1.00 54.28 95 GLN A CA 1
ATOM 747 C C . GLN A 1 95 ? 5.171 -17.621 -14.962 1.00 54.28 95 GLN A C 1
ATOM 749 O O . GLN A 1 95 ? 5.766 -18.688 -15.104 1.00 54.28 95 GLN A O 1
ATOM 754 N N . LYS A 1 96 ? 3.832 -17.580 -15.026 1.00 52.09 96 LYS A N 1
ATOM 755 C CA . LYS A 1 96 ? 3.002 -18.798 -15.132 1.00 52.09 96 LYS A CA 1
ATOM 756 C C . LYS A 1 96 ? 2.648 -19.291 -16.542 1.00 52.09 96 LYS A C 1
ATOM 758 O O . LYS A 1 96 ? 2.024 -20.345 -16.623 1.00 52.09 96 LYS A O 1
ATOM 763 N N . ASP A 1 97 ? 3.088 -18.633 -17.615 1.00 53.28 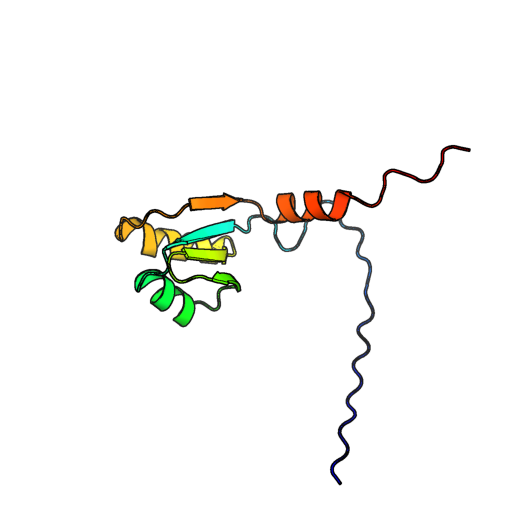97 ASP A N 1
ATOM 764 C CA . ASP A 1 97 ? 2.690 -18.998 -18.993 1.00 53.28 97 ASP A CA 1
ATOM 765 C C . ASP A 1 97 ? 3.833 -19.469 -19.919 1.00 53.28 97 ASP A C 1
ATOM 767 O O . ASP A 1 97 ? 3.632 -19.592 -21.118 1.00 53.28 97 ASP A O 1
ATOM 771 N N . ASP A 1 98 ? 5.020 -19.800 -19.390 1.00 55.62 98 ASP A N 1
ATOM 772 C CA . ASP A 1 98 ? 6.164 -20.246 -20.222 1.00 55.62 98 ASP A CA 1
ATOM 773 C C . ASP A 1 98 ? 6.760 -21.603 -19.798 1.00 55.62 98 ASP A C 1
ATOM 775 O O . ASP A 1 98 ? 7.952 -21.878 -19.926 1.00 55.62 98 ASP A O 1
ATOM 779 N N . HIS A 1 99 ? 5.925 -22.500 -19.266 1.00 58.16 99 HIS A N 1
ATOM 780 C CA . HIS A 1 99 ? 6.336 -23.889 -19.046 1.00 58.16 99 HIS A CA 1
ATOM 781 C C . HIS A 1 99 ? 5.207 -24.858 -19.393 1.00 58.16 99 HIS A C 1
ATOM 783 O O . HIS A 1 99 ? 4.571 -25.415 -18.499 1.00 58.16 99 HIS A O 1
ATOM 789 N N . LYS A 1 100 ? 4.964 -25.027 -20.700 1.00 54.09 100 LYS A N 1
ATOM 790 C CA . LYS A 1 100 ? 4.540 -26.270 -21.380 1.00 54.09 100 LYS A CA 1
ATOM 791 C C . LYS A 1 100 ? 4.146 -25.964 -22.830 1.00 54.09 100 LYS A C 1
ATOM 793 O O . LYS A 1 100 ? 2.977 -25.750 -23.101 1.00 54.09 100 LYS A O 1
ATOM 798 N N . GLU A 1 101 ? 5.099 -26.018 -23.752 1.00 54.16 101 GLU A N 1
ATOM 799 C CA . GLU A 1 101 ? 4.859 -26.546 -25.104 1.00 54.16 101 GLU A CA 1
ATOM 800 C C . GLU A 1 101 ? 6.211 -26.762 -25.790 1.00 54.16 101 GLU A C 1
ATOM 802 O O . GLU A 1 101 ? 6.956 -25.823 -26.052 1.00 54.16 101 GLU A O 1
ATOM 807 N N . GLY A 1 102 ? 6.567 -28.028 -25.997 1.00 53.22 102 GLY A N 1
ATOM 808 C CA . GLY A 1 102 ? 7.854 -28.423 -26.569 1.00 53.22 102 GLY A CA 1
ATOM 809 C C . GLY A 1 102 ? 8.331 -29.818 -26.167 1.00 53.22 102 GLY A C 1
ATOM 810 O O . GLY A 1 102 ? 9.522 -30.091 -26.272 1.00 53.22 102 GLY A O 1
ATOM 811 N N . GLU A 1 103 ? 7.435 -30.681 -25.682 1.00 48.50 103 GLU A N 1
ATOM 812 C CA . GLU A 1 103 ? 7.685 -32.120 -25.621 1.00 48.50 103 GLU A CA 1
ATOM 813 C C . GLU A 1 103 ? 6.900 -32.759 -26.772 1.00 48.50 103 GLU A C 1
ATOM 815 O O . GLU A 1 103 ? 5.709 -33.038 -26.639 1.00 48.50 103 GLU A O 1
ATOM 820 N N . ASP A 1 104 ? 7.570 -32.882 -27.917 1.00 54.69 104 ASP A N 1
ATOM 821 C CA . ASP A 1 104 ? 7.319 -33.891 -28.953 1.00 54.69 104 ASP A CA 1
ATOM 822 C C . ASP A 1 104 ? 8.676 -34.289 -29.565 1.00 54.69 104 ASP A C 1
ATOM 824 O O . ASP A 1 104 ? 9.480 -33.370 -29.869 1.00 54.69 104 ASP A O 1
#

Foldseek 3Di:
DDDDDDDDDDDDDPDPDDPPDPQFQKWKKKFFPDPLVVVLVVVDVWAWDADDNGITITIGHNVSVVVCCVSCVVVPTDMDTPDRGVVVVVCVVVPPPPPDDDDD

Sequence (104 aa):
MNVYGLFFVVSYVLAAAGSTGPYKDDVLLEVPNNQIYKNFKNKEAIDVWEEDNESAIIHLTRAQYNAFDVSFSRSGSDVKVLSNNVQEIADSVFQKDDHKEGED

Radius of gyration: 19.13 Å; chains: 1; bounding box: 44×48×49 Å

Organism: Conidiobolus coronatus (strain ATCC 28846 / CBS 209.66 / NRRL 28638) (NCBI:txid796925)

pLDDT: mean 70.51, std 16.76, range [31.62, 90.19]

Secondary structure (DSSP, 8-state):
-----------------SS--TTTT-EEEEEE-SHHHHHHHHHS--EEEEE-SSEEEEEE-HHHHHHHHHHHTTTT---EEEES-HHHHHHHHHTTSSSSS---